Protein AF-A0A3B9G4G0-F1 (afdb_monomer_lite)

Radius of gyration: 15.62 Å; chains: 1; bounding box: 49×25×33 Å

Sequence (65 aa):
QPVPAQAAMNPAAGSWTCPNCGQVGTGNFCTNCGTKRPVLEWTCPNCGQVQTGNFCTNCGTKRPQ

pLDDT: mean 77.17, std 15.75, range [39.0, 92.19]

Secondary structure (DSSP, 8-state):
-PPPP-------TT-EE-TTT--EE-SSB-TTT-PBPP---EE-TTT--EE-SSB-TTT-PBPP-

Foldseek 3Di:
DDDDDDPPPPPAPAFDQDPVPRDTDRDQARPPPRHGDPQDFDQDPVPRDTDSDQADPVPRHGDDD

Structure (mmCIF, N/CA/C/O backbone):
data_AF-A0A3B9G4G0-F1
#
_entry.id   AF-A0A3B9G4G0-F1
#
loop_
_atom_site.group_PDB
_atom_site.id
_atom_site.type_symbol
_atom_site.label_atom_id
_atom_site.label_alt_id
_atom_site.label_comp_id
_atom_site.label_asym_id
_atom_site.label_entity_id
_atom_site.label_seq_id
_atom_site.pdbx_PDB_ins_code
_atom_site.Cartn_x
_atom_site.Cartn_y
_atom_site.Cartn_z
_atom_site.occupancy
_atom_site.B_iso_or_equiv
_atom_site.auth_seq_id
_atom_site.auth_comp_id
_atom_site.auth_asym_id
_atom_site.auth_atom_id
_atom_site.pdbx_PDB_model_num
ATOM 1 N N . GLN A 1 1 ? 45.223 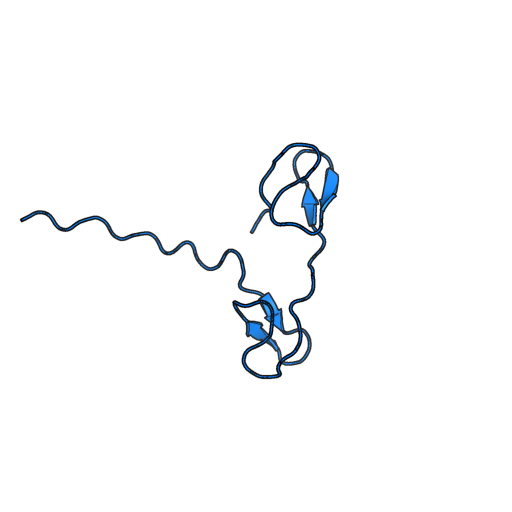0.993 -13.284 1.00 49.88 1 GLN A N 1
ATOM 2 C CA . GLN A 1 1 ? 43.924 0.285 -13.289 1.00 49.88 1 GLN A CA 1
ATOM 3 C C . GLN A 1 1 ? 42.879 1.211 -12.676 1.00 49.88 1 GLN A C 1
ATOM 5 O O . GLN A 1 1 ? 43.168 1.727 -11.604 1.00 49.88 1 GLN A O 1
ATOM 10 N N . PRO A 1 2 ? 41.724 1.475 -13.309 1.00 56.69 2 PRO A N 1
ATOM 11 C CA . PRO A 1 2 ? 40.611 2.133 -12.632 1.00 56.69 2 PRO A CA 1
ATOM 12 C C . PRO A 1 2 ? 39.754 1.096 -11.888 1.00 56.69 2 PRO A C 1
ATOM 14 O O . PRO A 1 2 ? 39.414 0.047 -12.433 1.00 56.69 2 PRO A O 1
ATOM 17 N N . VAL A 1 3 ? 39.444 1.384 -10.625 1.00 51.25 3 VAL A N 1
ATOM 18 C CA . VAL A 1 3 ? 38.511 0.618 -9.787 1.00 51.25 3 VAL A CA 1
ATOM 19 C C . VAL A 1 3 ? 37.075 0.808 -10.300 1.00 51.25 3 VAL A C 1
ATOM 21 O O . VAL A 1 3 ? 36.712 1.942 -10.622 1.00 51.25 3 VAL A O 1
ATOM 24 N N . PRO A 1 4 ? 36.230 -0.235 -10.401 1.00 53.22 4 PRO A N 1
ATOM 25 C CA . PRO A 1 4 ? 34.818 -0.021 -10.663 1.00 53.22 4 PRO A CA 1
ATOM 26 C C . PRO A 1 4 ? 34.133 0.557 -9.423 1.00 53.22 4 PRO A C 1
ATOM 28 O O . PRO A 1 4 ? 34.399 0.173 -8.283 1.00 53.22 4 PRO A O 1
ATOM 31 N N . ALA A 1 5 ? 33.266 1.520 -9.718 1.00 56.06 5 ALA A N 1
ATOM 32 C CA . ALA A 1 5 ? 32.476 2.319 -8.811 1.00 56.06 5 ALA A CA 1
ATOM 33 C C . ALA A 1 5 ? 31.780 1.491 -7.726 1.00 56.06 5 ALA A C 1
ATOM 35 O O . ALA A 1 5 ? 31.196 0.436 -7.975 1.00 56.06 5 ALA A O 1
ATOM 36 N N . GLN A 1 6 ? 31.817 2.053 -6.523 1.00 46.34 6 GLN A N 1
ATOM 37 C CA . GLN A 1 6 ? 31.033 1.648 -5.373 1.00 46.34 6 GLN A CA 1
ATOM 38 C C . GLN A 1 6 ? 29.563 1.538 -5.794 1.00 46.34 6 GLN A C 1
ATOM 40 O O . GLN A 1 6 ? 28.899 2.542 -6.056 1.00 46.34 6 GLN A O 1
ATOM 45 N N . ALA A 1 7 ? 29.059 0.305 -5.867 1.00 47.00 7 ALA A N 1
ATOM 46 C CA . ALA A 1 7 ? 27.634 0.044 -5.879 1.00 47.00 7 ALA A CA 1
ATOM 47 C C . ALA A 1 7 ? 27.081 0.629 -4.581 1.00 47.00 7 ALA A C 1
ATOM 49 O O . ALA A 1 7 ? 27.302 0.080 -3.501 1.00 47.00 7 ALA A O 1
ATOM 50 N N . ALA A 1 8 ? 26.425 1.783 -4.691 1.00 46.03 8 ALA A N 1
ATOM 51 C CA . ALA A 1 8 ? 25.607 2.331 -3.633 1.00 46.03 8 ALA A CA 1
ATOM 52 C C . ALA A 1 8 ? 24.607 1.240 -3.248 1.00 46.03 8 ALA A C 1
ATOM 54 O O . ALA A 1 8 ? 23.633 0.973 -3.954 1.00 46.03 8 ALA A O 1
ATOM 55 N N . MET A 1 9 ? 24.913 0.549 -2.153 1.00 39.00 9 MET A N 1
ATOM 56 C CA . MET A 1 9 ? 23.986 -0.304 -1.443 1.00 39.00 9 MET A CA 1
ATOM 57 C C . MET A 1 9 ? 22.879 0.632 -0.983 1.00 39.00 9 MET A C 1
ATOM 59 O O . MET A 1 9 ? 22.994 1.290 0.046 1.00 39.00 9 MET A O 1
ATOM 63 N N . ASN A 1 10 ? 21.853 0.763 -1.822 1.00 42.91 10 ASN A N 1
ATOM 64 C CA . ASN A 1 10 ? 20.612 1.435 -1.494 1.00 42.91 10 ASN A CA 1
ATOM 65 C C . ASN A 1 10 ? 20.181 0.852 -0.141 1.00 42.91 10 ASN A C 1
ATOM 67 O O . ASN A 1 10 ? 19.971 -0.365 -0.084 1.00 42.91 10 ASN A O 1
ATOM 71 N N . PRO A 1 11 ? 20.152 1.630 0.956 1.00 43.59 11 PRO A N 1
ATOM 72 C CA . PRO A 1 11 ? 19.836 1.082 2.261 1.00 43.59 11 PRO A CA 1
ATOM 73 C C . PRO A 1 11 ? 18.421 0.519 2.190 1.00 43.59 11 PRO A C 1
ATOM 75 O O . PRO A 1 11 ? 17.446 1.249 2.108 1.00 43.59 11 PRO A O 1
ATOM 78 N N . ALA A 1 12 ? 18.359 -0.806 2.118 1.00 47.44 12 ALA A N 1
ATOM 79 C CA . ALA A 1 12 ? 17.235 -1.650 2.455 1.00 47.44 12 ALA A CA 1
ATOM 80 C C . ALA A 1 12 ? 15.839 -1.074 2.140 1.00 47.44 12 ALA A C 1
ATOM 82 O O . ALA A 1 12 ? 15.076 -0.736 3.045 1.00 47.44 12 ALA A O 1
ATOM 83 N N . ALA A 1 13 ? 15.416 -1.185 0.876 1.00 52.12 13 ALA A N 1
ATOM 84 C CA . ALA A 1 13 ? 14.000 -1.151 0.451 1.00 52.12 13 ALA A CA 1
ATOM 85 C C . ALA A 1 13 ? 13.152 -2.318 0.991 1.00 52.12 13 ALA A C 1
ATOM 87 O O . ALA A 1 13 ? 12.191 -2.768 0.374 1.00 52.12 13 ALA A O 1
ATOM 88 N N . GLY A 1 14 ? 13.516 -2.826 2.166 1.00 62.78 14 GLY A N 1
ATOM 89 C CA . GLY A 1 14 ? 12.904 -3.962 2.829 1.00 62.78 14 GLY A CA 1
ATOM 90 C C . GLY A 1 14 ? 13.274 -4.106 4.304 1.00 62.78 14 GLY A C 1
ATOM 91 O O . GLY A 1 14 ? 12.872 -5.112 4.887 1.00 62.78 14 GLY A O 1
ATOM 92 N N . SER A 1 15 ? 14.006 -3.157 4.913 1.00 72.50 15 SER A N 1
ATOM 93 C CA . SER A 1 15 ? 14.217 -3.156 6.365 1.00 72.50 15 SER A CA 1
ATOM 94 C C . SER A 1 15 ? 12.974 -2.635 7.079 1.00 72.50 15 SER A C 1
ATOM 96 O O . SER A 1 15 ? 12.505 -1.540 6.786 1.00 72.50 15 SER A O 1
ATOM 98 N N . TRP A 1 16 ? 12.445 -3.408 8.016 1.00 81.19 16 TRP A N 1
ATOM 99 C CA . TRP A 1 16 ? 11.273 -3.074 8.815 1.00 81.19 16 TRP A CA 1
ATOM 100 C C . TRP A 1 16 ? 11.573 -3.340 10.284 1.00 81.19 16 TRP A C 1
ATOM 102 O O . TRP A 1 16 ? 12.229 -4.322 10.629 1.00 81.19 16 TRP A O 1
ATOM 112 N N . THR A 1 17 ? 11.080 -2.475 11.159 1.00 85.50 17 THR A N 1
ATOM 113 C CA . THR A 1 17 ? 11.197 -2.683 12.600 1.00 85.50 17 THR A CA 1
ATOM 114 C C . THR A 1 17 ? 10.157 -3.697 13.045 1.00 85.50 17 THR A C 1
ATOM 116 O O . THR A 1 17 ? 8.964 -3.538 12.779 1.00 85.50 17 THR A O 1
ATOM 119 N N . CYS A 1 18 ? 10.603 -4.751 13.720 1.00 87.56 18 CYS A N 1
ATOM 120 C CA . CYS A 1 18 ? 9.715 -5.768 14.244 1.00 87.56 18 CYS A CA 1
ATOM 121 C C . CYS A 1 18 ? 8.799 -5.167 15.319 1.00 87.56 18 CYS A C 1
ATOM 123 O O . CYS A 1 18 ? 9.312 -4.692 16.329 1.00 87.56 18 CYS A O 1
ATOM 125 N N . PRO A 1 19 ? 7.463 -5.220 15.170 1.00 84.38 19 PRO A N 1
ATOM 126 C CA . PRO A 1 19 ? 6.550 -4.663 16.165 1.00 84.38 19 PRO A CA 1
ATOM 127 C C . PRO A 1 19 ? 6.513 -5.502 17.448 1.00 84.38 19 PRO A C 1
ATOM 129 O O . PRO A 1 19 ? 6.015 -5.038 18.464 1.00 84.38 19 PRO A O 1
ATOM 132 N N . ASN A 1 20 ? 7.024 -6.738 17.406 1.00 87.06 20 ASN A N 1
ATOM 133 C CA . ASN A 1 20 ? 7.055 -7.628 18.560 1.00 87.06 20 ASN A CA 1
ATOM 134 C C . ASN A 1 20 ? 8.324 -7.451 19.410 1.00 87.06 20 ASN A C 1
ATOM 136 O O . ASN A 1 20 ? 8.226 -7.410 20.630 1.00 87.06 20 ASN A O 1
ATOM 140 N N . CYS A 1 21 ? 9.499 -7.324 18.780 1.00 89.00 21 CYS A N 1
ATOM 141 C CA . CYS A 1 21 ? 10.781 -7.264 19.495 1.00 89.00 21 CYS A CA 1
ATOM 142 C C . CYS A 1 21 ? 11.599 -5.983 19.260 1.00 89.00 21 CYS A C 1
ATOM 144 O O . CYS A 1 21 ? 12.667 -5.834 19.842 1.00 89.00 21 CYS A O 1
ATOM 146 N N . GLY A 1 22 ? 11.150 -5.070 18.394 1.00 85.75 22 GLY A N 1
ATOM 147 C CA . GLY A 1 22 ? 11.847 -3.815 18.083 1.00 85.75 22 GLY A CA 1
ATOM 148 C C . GLY A 1 22 ? 13.077 -3.955 17.177 1.00 85.75 22 GLY A C 1
ATOM 149 O O . GLY A 1 22 ? 13.675 -2.951 16.801 1.00 85.75 22 GLY A O 1
ATOM 150 N N . GLN A 1 23 ? 13.460 -5.174 16.787 1.00 88.50 23 GLN A N 1
ATOM 151 C CA . GLN A 1 23 ? 14.630 -5.406 15.940 1.00 88.50 23 GLN A CA 1
ATOM 152 C C . GLN A 1 23 ? 14.343 -5.083 14.469 1.00 88.50 23 GLN A C 1
ATOM 154 O O . GLN A 1 23 ? 13.297 -5.456 13.938 1.00 88.50 23 GLN A O 1
ATOM 159 N N . VAL A 1 24 ? 15.307 -4.481 13.773 1.00 84.56 24 VAL A N 1
ATOM 160 C CA . VAL A 1 24 ? 15.232 -4.279 12.319 1.00 84.56 24 VAL A CA 1
ATOM 161 C C . VAL A 1 24 ? 15.427 -5.616 11.593 1.00 84.56 24 VAL A C 1
ATOM 163 O O . VAL A 1 24 ? 16.494 -6.224 11.666 1.00 84.56 24 VAL A O 1
ATOM 166 N N . GLY A 1 25 ? 14.390 -6.084 10.899 1.00 83.94 25 GLY A N 1
ATOM 167 C CA . GLY A 1 25 ? 14.428 -7.241 10.007 1.00 83.94 25 GLY A CA 1
ATOM 168 C C . GLY A 1 25 ? 14.503 -6.807 8.545 1.00 83.94 25 GLY A C 1
ATOM 169 O O . GLY A 1 25 ? 13.893 -5.820 8.163 1.00 83.94 25 GLY A O 1
ATOM 170 N N . THR A 1 26 ? 15.233 -7.540 7.709 1.00 77.94 26 THR A N 1
ATOM 171 C CA . THR A 1 26 ? 15.416 -7.239 6.272 1.00 77.94 26 THR A CA 1
ATOM 172 C C . THR A 1 26 ? 14.727 -8.243 5.340 1.00 77.94 26 THR A C 1
ATOM 174 O O . THR A 1 26 ? 14.648 -8.013 4.135 1.00 77.94 26 THR A O 1
ATOM 177 N N . GLY A 1 27 ? 14.197 -9.345 5.883 1.00 76.88 27 GLY A N 1
ATOM 178 C CA . GLY A 1 27 ? 13.474 -10.385 5.143 1.00 76.88 27 GLY A CA 1
ATOM 179 C C . GLY A 1 27 ? 11.953 -10.344 5.330 1.00 76.88 27 GLY A C 1
ATOM 180 O O . GLY A 1 27 ? 11.394 -9.407 5.900 1.00 76.88 27 GLY A O 1
ATOM 181 N N . ASN A 1 28 ? 11.274 -11.406 4.883 1.00 80.69 28 ASN A N 1
ATOM 182 C CA . ASN A 1 28 ? 9.838 -11.613 5.136 1.00 80.69 28 ASN A CA 1
ATOM 183 C C . ASN A 1 28 ? 9.525 -11.940 6.605 1.00 80.69 28 ASN A C 1
ATOM 185 O O . ASN A 1 28 ? 8.368 -11.882 7.007 1.00 80.69 28 ASN A O 1
ATOM 189 N N . PHE A 1 29 ? 10.545 -12.274 7.397 1.00 85.56 29 PHE A N 1
ATOM 190 C CA . PHE A 1 29 ? 10.441 -12.621 8.810 1.00 85.56 29 PHE A CA 1
ATOM 191 C C . PHE A 1 29 ? 11.545 -11.917 9.599 1.00 85.56 29 PHE A C 1
ATOM 193 O O . PHE A 1 29 ? 12.603 -11.588 9.059 1.00 85.56 29 PHE A O 1
ATOM 200 N N . CYS A 1 30 ? 11.284 -11.661 10.876 1.00 88.75 30 CYS A N 1
ATOM 201 C CA . CYS A 1 30 ? 12.250 -11.106 11.801 1.00 88.75 30 CYS A CA 1
ATOM 202 C C . CYS A 1 30 ? 13.270 -12.190 12.156 1.00 88.75 30 CYS A C 1
ATOM 204 O O . CYS A 1 30 ? 12.897 -13.245 12.662 1.00 88.75 30 CYS A O 1
ATOM 206 N N . THR A 1 31 ? 14.556 -11.916 11.949 1.00 85.75 31 THR A N 1
ATOM 207 C CA . THR A 1 31 ? 15.648 -12.860 12.244 1.00 85.75 31 THR A CA 1
ATOM 208 C C . THR A 1 31 ? 15.766 -13.197 13.733 1.00 85.75 31 THR A C 1
ATOM 210 O O . THR A 1 31 ? 16.335 -14.221 14.085 1.00 85.75 31 THR A O 1
ATOM 213 N N . ASN A 1 32 ? 15.241 -12.343 14.616 1.00 89.38 32 ASN A N 1
ATOM 214 C CA . ASN A 1 32 ? 15.363 -12.520 16.061 1.00 89.38 32 ASN A CA 1
ATOM 215 C C . ASN A 1 32 ? 14.217 -13.345 16.671 1.00 89.38 32 ASN A C 1
ATOM 217 O O . ASN A 1 32 ? 14.475 -14.238 17.467 1.00 89.38 32 ASN A O 1
ATOM 221 N N . CYS A 1 33 ? 12.965 -13.070 16.292 1.00 90.06 33 CYS A N 1
ATOM 222 C CA . CYS A 1 33 ? 11.785 -13.708 16.897 1.00 90.06 33 CYS A CA 1
ATOM 223 C C . CYS A 1 33 ? 10.921 -14.508 15.909 1.00 90.06 33 CYS A C 1
ATOM 225 O O . CYS A 1 33 ? 9.904 -15.068 16.303 1.00 90.06 33 CYS A O 1
ATOM 227 N N . GLY A 1 34 ? 11.258 -14.522 14.616 1.00 86.50 34 GLY A N 1
ATOM 228 C CA . GLY A 1 34 ? 10.470 -15.203 13.582 1.00 86.50 34 GLY A CA 1
ATOM 229 C C . GLY A 1 34 ? 9.157 -14.507 13.206 1.00 86.50 34 GLY A C 1
ATOM 230 O O . GLY A 1 34 ? 8.443 -14.990 12.330 1.00 86.50 34 GLY A O 1
ATOM 231 N N . THR A 1 35 ? 8.833 -13.360 13.817 1.00 86.88 35 THR A N 1
ATOM 232 C CA . THR A 1 35 ? 7.623 -12.590 13.485 1.00 86.88 35 THR A CA 1
ATOM 233 C C . THR A 1 35 ? 7.603 -12.257 11.996 1.00 86.88 35 THR A C 1
ATOM 235 O O . THR A 1 35 ? 8.602 -11.792 11.451 1.00 86.88 35 THR A O 1
ATOM 238 N N . LYS A 1 36 ? 6.474 -12.483 11.319 1.00 83.81 36 LYS A N 1
ATOM 239 C CA . LYS A 1 36 ? 6.319 -12.121 9.904 1.00 83.81 36 LYS A CA 1
ATOM 240 C C . LYS A 1 36 ? 6.351 -10.603 9.722 1.00 83.81 36 LYS A C 1
ATOM 242 O O . LYS A 1 36 ? 5.817 -9.862 10.546 1.00 83.81 36 LYS A O 1
ATOM 247 N N . ARG A 1 37 ? 6.931 -10.149 8.613 1.00 81.56 37 ARG A N 1
ATOM 248 C CA . ARG A 1 37 ? 6.928 -8.742 8.220 1.00 81.56 37 ARG A CA 1
ATOM 249 C C . ARG A 1 37 ? 5.486 -8.255 8.108 1.00 81.56 37 ARG A C 1
ATOM 251 O O . ARG A 1 37 ? 4.709 -8.893 7.391 1.00 8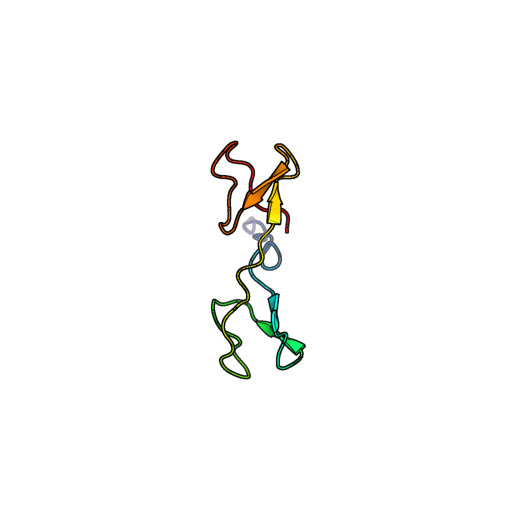1.56 37 ARG A O 1
ATOM 258 N N . PRO A 1 38 ? 5.107 -7.151 8.776 1.00 73.69 38 PRO A N 1
ATOM 259 C CA . PRO A 1 38 ? 3.824 -6.535 8.524 1.00 73.69 38 PRO A CA 1
ATOM 260 C C . PRO A 1 38 ? 3.805 -6.113 7.058 1.00 73.69 38 PRO A C 1
ATOM 262 O O . PRO A 1 38 ? 4.722 -5.449 6.566 1.00 73.69 38 PRO A O 1
ATOM 265 N N . VAL A 1 39 ? 2.771 -6.546 6.345 1.00 71.56 39 VAL A N 1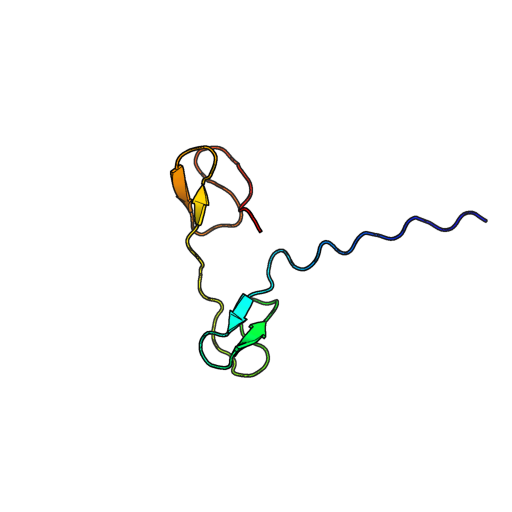
ATOM 266 C CA . VAL A 1 39 ? 2.480 -6.026 5.013 1.00 71.56 39 VAL A CA 1
ATOM 267 C C . VAL A 1 39 ? 2.018 -4.595 5.238 1.00 71.56 39 VAL A C 1
ATOM 269 O O . VAL A 1 39 ? 0.870 -4.354 5.586 1.00 71.56 39 VAL A O 1
ATOM 272 N N . LEU A 1 40 ? 2.962 -3.662 5.168 1.00 73.81 40 LEU A N 1
ATOM 273 C CA . LEU A 1 40 ? 2.671 -2.247 5.319 1.00 73.81 40 LEU A CA 1
ATOM 274 C C 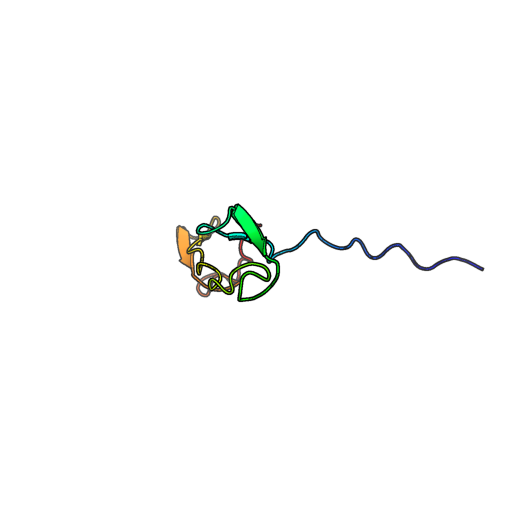. LEU A 1 40 ? 1.928 -1.796 4.066 1.00 73.81 40 LEU A C 1
ATOM 276 O O . LEU A 1 40 ? 2.529 -1.634 3.000 1.00 73.81 40 LEU A O 1
ATOM 280 N N . GLU A 1 41 ? 0.622 -1.636 4.219 1.00 83.12 41 GLU A N 1
ATOM 281 C CA . GLU A 1 41 ? -0.206 -0.888 3.291 1.00 83.12 41 GLU A CA 1
ATOM 282 C C . GLU A 1 41 ? 0.362 0.527 3.169 1.00 83.12 41 GLU A C 1
ATOM 284 O O . GLU A 1 41 ? 0.649 1.192 4.165 1.00 83.12 41 GLU A O 1
ATOM 289 N N . TRP A 1 42 ? 0.584 0.977 1.941 1.00 85.56 42 TRP A N 1
ATOM 290 C CA . TRP A 1 42 ? 1.041 2.328 1.654 1.00 85.56 42 TRP A CA 1
ATOM 291 C C . TRP A 1 42 ? 0.087 2.978 0.670 1.00 85.56 42 TRP A C 1
ATOM 293 O O . TRP A 1 42 ? -0.364 2.361 -0.294 1.00 85.56 42 TRP A O 1
ATOM 303 N N . THR A 1 43 ? -0.211 4.246 0.907 1.00 90.12 43 THR A N 1
ATOM 304 C CA . THR A 1 43 ? -1.015 5.038 -0.015 1.00 90.12 43 THR A CA 1
ATOM 305 C C . THR A 1 43 ? -0.109 5.598 -1.095 1.00 90.12 43 THR A C 1
ATOM 307 O O . THR A 1 43 ? 0.921 6.210 -0.805 1.00 90.12 43 THR A O 1
ATOM 310 N N . CYS A 1 44 ? -0.474 5.387 -2.356 1.00 91.19 44 CYS A N 1
ATOM 311 C CA . CYS A 1 44 ? 0.294 5.893 -3.474 1.00 91.19 44 CYS A CA 1
ATOM 312 C C . CYS A 1 44 ? 0.329 7.428 -3.435 1.00 91.19 44 CYS A C 1
ATOM 314 O O . CYS A 1 44 ? -0.731 8.045 -3.519 1.00 91.19 44 CYS A O 1
ATOM 316 N N . PRO A 1 45 ? 1.513 8.067 -3.375 1.00 88.75 45 PRO A N 1
ATOM 317 C CA . PRO A 1 45 ? 1.601 9.525 -3.322 1.00 88.75 45 PRO A CA 1
ATOM 318 C C . PRO A 1 45 ? 1.188 10.186 -4.644 1.00 88.75 45 PRO A C 1
ATOM 320 O O . PRO A 1 45 ? 0.951 11.386 -4.683 1.00 88.75 45 PRO A O 1
ATOM 323 N N . ASN A 1 46 ? 1.117 9.410 -5.731 1.00 91.50 46 ASN A N 1
ATOM 324 C CA . ASN A 1 46 ? 0.746 9.907 -7.048 1.00 91.50 46 ASN A CA 1
ATOM 325 C C . ASN A 1 46 ? -0.767 9.815 -7.313 1.00 91.50 46 ASN A C 1
ATOM 327 O O . ASN A 1 46 ? -1.342 10.765 -7.829 1.00 91.50 46 ASN A O 1
ATOM 331 N N . CYS A 1 47 ? -1.415 8.700 -6.950 1.00 91.69 47 CYS A N 1
ATOM 332 C CA . CYS A 1 47 ? -2.833 8.464 -7.263 1.00 91.69 47 CYS A CA 1
ATOM 333 C C . CYS A 1 47 ? -3.744 8.256 -6.042 1.00 91.69 47 CYS A C 1
ATOM 335 O O . CYS A 1 47 ? -4.951 8.105 -6.202 1.00 91.69 47 CYS A O 1
ATOM 337 N N . GLY A 1 48 ? -3.196 8.216 -4.824 1.00 89.81 48 GLY A N 1
ATOM 338 C CA . GLY A 1 48 ? -3.967 8.076 -3.585 1.00 89.81 48 GLY A CA 1
ATOM 339 C C . GLY A 1 48 ? -4.510 6.671 -3.298 1.00 89.81 48 GLY A C 1
ATOM 340 O O . GLY A 1 48 ? -5.240 6.491 -2.331 1.00 89.81 48 GLY A O 1
ATOM 341 N N . GLN A 1 49 ? -4.173 5.663 -4.107 1.00 91.38 49 GLN A N 1
ATOM 342 C CA . GLN A 1 49 ? -4.634 4.285 -3.900 1.00 91.38 49 GLN A CA 1
ATOM 343 C C . GLN A 1 49 ? -3.815 3.560 -2.830 1.00 91.38 49 GLN A C 1
ATOM 345 O O . GLN A 1 49 ? -2.589 3.648 -2.835 1.00 91.38 49 GLN A O 1
ATOM 350 N N . VAL A 1 50 ? -4.472 2.786 -1.966 1.00 90.56 50 VAL A N 1
ATOM 351 C CA . VAL A 1 50 ? -3.799 1.922 -0.982 1.00 90.56 50 VAL A CA 1
ATOM 352 C C . VAL A 1 50 ? -3.229 0.695 -1.688 1.00 90.56 50 VAL A C 1
ATOM 354 O O . VAL A 1 50 ? -3.902 0.065 -2.501 1.00 90.56 50 VAL A O 1
ATOM 357 N N . GLN A 1 51 ? -1.965 0.386 -1.424 1.00 88.38 51 GLN A N 1
ATOM 358 C CA . GLN A 1 51 ? -1.200 -0.666 -2.083 1.00 88.38 51 GLN A CA 1
ATOM 359 C C . GLN A 1 51 ? -0.470 -1.518 -1.044 1.00 88.38 51 GLN A C 1
ATOM 361 O O . GLN A 1 51 ? 0.027 -1.010 -0.045 1.00 88.38 51 GLN A O 1
ATOM 366 N N . THR A 1 52 ? -0.358 -2.819 -1.302 1.00 82.81 52 THR A N 1
ATOM 367 C CA . THR A 1 52 ? 0.342 -3.790 -0.434 1.00 82.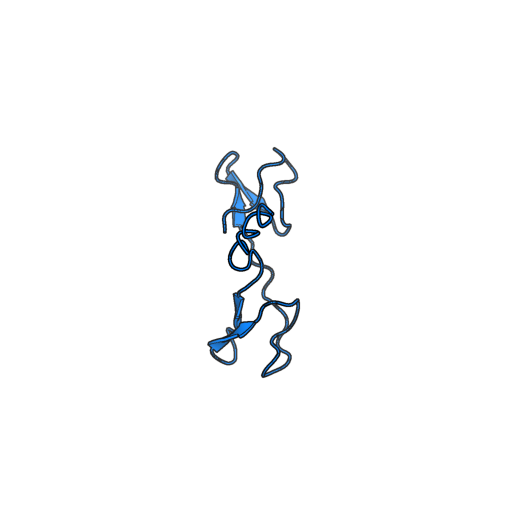81 52 THR A CA 1
ATOM 368 C C . THR A 1 52 ? 1.629 -4.335 -1.060 1.00 82.81 52 THR A C 1
ATOM 370 O O . THR A 1 52 ? 2.428 -4.983 -0.385 1.00 82.81 52 THR A O 1
ATOM 373 N N . GLY A 1 53 ? 1.840 -4.080 -2.356 1.00 79.94 53 GLY A N 1
ATOM 374 C CA . GLY A 1 53 ? 3.010 -4.519 -3.116 1.00 79.94 53 GLY A CA 1
ATOM 375 C C . GLY A 1 53 ? 4.156 -3.505 -3.121 1.00 79.94 53 GLY A C 1
ATOM 376 O O . GLY A 1 53 ? 4.097 -2.456 -2.489 1.00 79.94 53 GLY A O 1
ATOM 377 N N . ASN A 1 54 ? 5.206 -3.794 -3.890 1.00 80.94 54 ASN A N 1
ATOM 378 C CA . ASN A 1 54 ? 6.329 -2.864 -4.086 1.00 80.94 54 ASN A CA 1
ATOM 379 C C . ASN A 1 54 ? 6.009 -1.727 -5.078 1.00 80.94 54 ASN A C 1
ATOM 381 O O . ASN A 1 54 ? 6.783 -0.781 -5.208 1.00 80.94 54 ASN A O 1
ATOM 385 N N . PHE A 1 55 ? 4.886 -1.826 -5.793 1.00 87.62 55 PHE A N 1
ATOM 386 C CA . PHE A 1 55 ? 4.479 -0.916 -6.859 1.00 87.62 55 PHE A CA 1
ATOM 387 C C . PHE A 1 55 ? 2.973 -0.687 -6.800 1.00 87.62 55 PHE A C 1
ATOM 389 O O . PHE A 1 55 ? 2.228 -1.564 -6.361 1.00 87.62 55 PHE A O 1
ATOM 396 N N . CYS A 1 56 ? 2.537 0.479 -7.260 1.00 91.25 56 CYS A N 1
ATOM 397 C CA . CYS A 1 56 ? 1.132 0.783 -7.430 1.00 91.25 56 CYS A CA 1
ATOM 398 C C . CYS A 1 56 ? 0.592 0.058 -8.665 1.00 91.25 56 CYS A C 1
ATOM 400 O O . CYS A 1 56 ? 1.086 0.269 -9.770 1.00 91.25 56 CYS A O 1
ATOM 402 N N . THR A 1 57 ? -0.444 -0.758 -8.493 1.00 91.19 57 THR A N 1
ATOM 403 C CA . THR A 1 57 ? -1.109 -1.481 -9.589 1.00 91.19 57 THR A CA 1
ATOM 404 C C . THR A 1 57 ? -1.898 -0.564 -10.520 1.00 91.19 57 THR A C 1
ATOM 406 O O . THR A 1 57 ? -2.200 -0.955 -11.642 1.00 91.19 57 THR A O 1
ATOM 409 N N . ASN A 1 58 ? -2.218 0.654 -10.076 1.00 92.19 58 ASN A N 1
ATOM 410 C CA . ASN A 1 58 ? -2.975 1.624 -10.861 1.00 92.19 58 ASN A CA 1
ATOM 411 C C . ASN A 1 58 ? -2.080 2.496 -11.759 1.00 92.19 58 ASN A C 1
ATOM 413 O O . ASN A 1 58 ? -2.398 2.679 -12.928 1.00 92.19 58 ASN A O 1
ATOM 417 N N . CYS A 1 59 ? -0.960 3.012 -11.237 1.00 91.69 59 CYS A N 1
ATOM 418 C CA . CYS A 1 59 ? -0.103 3.959 -11.966 1.00 91.69 59 CYS A CA 1
ATOM 419 C C . CYS A 1 59 ? 1.362 3.515 -12.123 1.00 91.69 59 CYS A C 1
ATOM 421 O O . CYS A 1 59 ? 2.167 4.247 -12.688 1.00 91.69 59 CYS A O 1
ATOM 423 N N . GLY A 1 60 ? 1.750 2.350 -11.593 1.00 89.06 60 GLY A N 1
ATOM 424 C CA . GLY A 1 60 ? 3.120 1.826 -11.682 1.00 89.06 60 GLY A CA 1
ATOM 425 C C . GLY A 1 60 ? 4.144 2.523 -10.777 1.00 89.06 60 GLY A C 1
ATOM 426 O O . GLY A 1 60 ? 5.322 2.165 -10.792 1.00 89.06 60 GLY A O 1
ATOM 427 N N . THR A 1 61 ? 3.720 3.496 -9.963 1.00 88.94 61 THR A N 1
ATOM 428 C CA . THR A 1 61 ? 4.611 4.216 -9.040 1.00 88.94 61 THR A CA 1
ATOM 429 C C . THR A 1 61 ? 5.210 3.244 -8.022 1.00 88.94 61 THR A C 1
ATOM 431 O O . THR A 1 61 ? 4.492 2.426 -7.449 1.00 88.94 61 THR A O 1
ATOM 434 N N . LYS A 1 62 ? 6.524 3.315 -7.788 1.00 83.81 62 LYS A N 1
ATOM 435 C CA . LYS A 1 62 ? 7.205 2.505 -6.766 1.00 83.81 62 LYS A CA 1
ATOM 436 C C . LYS A 1 62 ? 6.782 2.941 -5.369 1.00 83.81 62 LYS A C 1
ATOM 438 O O . LYS A 1 62 ? 6.568 4.127 -5.127 1.00 83.81 62 LYS A O 1
ATOM 443 N N . ARG A 1 63 ? 6.707 1.980 -4.451 1.00 82.50 63 ARG A N 1
ATOM 444 C CA . ARG A 1 63 ? 6.484 2.253 -3.035 1.00 82.50 63 ARG A CA 1
ATOM 445 C C . ARG A 1 63 ? 7.546 3.242 -2.524 1.00 82.50 63 ARG A C 1
ATOM 447 O O . ARG A 1 63 ? 8.732 2.974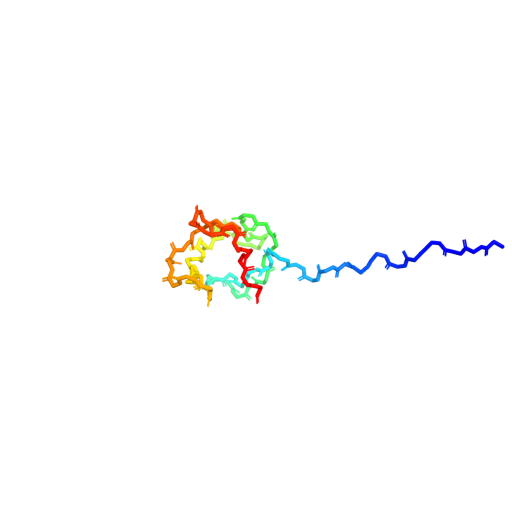 -2.732 1.00 82.50 63 ARG A O 1
ATOM 454 N N . PRO A 1 64 ? 7.153 4.348 -1.865 1.00 70.94 64 PRO A N 1
ATOM 455 C CA . PRO A 1 64 ? 8.106 5.208 -1.180 1.00 70.94 64 PRO A CA 1
ATOM 456 C C . PRO A 1 64 ? 8.733 4.440 -0.007 1.00 70.94 64 PRO A C 1
ATOM 458 O O . PRO A 1 64 ? 8.031 3.740 0.730 1.00 70.94 64 PRO A O 1
ATOM 461 N N . GLN A 1 65 ? 10.060 4.530 0.087 1.00 64.19 65 GLN A N 1
ATOM 462 C CA . GLN A 1 65 ? 10.882 3.980 1.167 1.00 64.19 65 GLN A CA 1
ATOM 463 C C . GLN A 1 65 ? 10.642 4.745 2.465 1.00 64.19 65 GLN A C 1
ATOM 465 O O . GLN A 1 65 ? 10.633 5.994 2.398 1.00 64.19 65 GLN A O 1
#